Protein AF-A0ABD2VC85-F1 (afdb_monomer)

Foldseek 3Di:
DPPPPQWDWDAFFQKIWIARPVVRDTQAIDGHPFGFQDKDADVVQCKIWTWGFFWIFIFRRVQRSPVPDRDTPDIGGDGPTTFNDWDDDPPDIDTDDPRND

Solvent-accessible surface area (backbone atoms only — not comparable to full-atom values): 5858 Å² total; per-residue (Å²): 136,85,88,84,75,58,63,50,76,47,79,56,60,35,32,39,36,30,31,31,68,87,76,72,39,80,67,34,54,49,78,54,99,49,53,59,57,23,71,49,75,40,73,95,77,40,32,36,38,39,16,23,55,39,34,32,40,31,34,47,58,84,68,20,65,50,77,86,68,57,69,62,77,44,77,49,72,83,45,72,23,44,16,57,39,67,48,73,59,102,86,51,75,49,76,42,36,94,47,63,122

Sequence (101 aa):
MKCHESLIYIAAGSSVVAIDIRTMRQVFKVNHQEEVHSFQMLPEKSLICTGLAQRAMLWDVRRGCDIQKGEAIAELDGHRGNVNLLHMDPYKIVSGGLKDF

Nearest PDB structures (foldseek):
  8p5d-assembly1_SGG  TM=7.760E-01  e=9.541E-04  Spraguea lophii 42_110
  4aow-assembly1_A  TM=7.985E-01  e=1.007E-03  Homo sapiens
  9c3h-assembly1_Sg  TM=8.263E-01  e=2.386E-03  Homo sapiens
  6rm3-assembly1_SGG  TM=7.562E-01  e=1.923E-03  Vairimorpha necatrix
  8s8f-assembly1_g  TM=7.556E-01  e=5.074E-03  Kluyveromyces lactis NRRL Y-1140

pLDDT: mean 85.89, std 14.69, range [31.23, 96.75]

Radius of gyration: 13.63 Å; Cα contacts (8 Å, |Δi|>4): 228; chains: 1; bounding box: 39×20×40 Å

Organism: NCBI:txid62892

Structure (mmCIF, N/CA/C/O backbone):
data_AF-A0ABD2VC85-F1
#
_entry.id   AF-A0ABD2VC85-F1
#
loop_
_atom_site.group_PDB
_atom_site.id
_atom_site.type_symbol
_atom_site.label_atom_id
_atom_site.label_alt_id
_atom_site.label_comp_id
_atom_site.label_asym_id
_atom_site.label_entity_id
_atom_site.label_seq_id
_atom_site.pdbx_PDB_ins_code
_atom_site.Cartn_x
_atom_site.Cartn_y
_atom_site.Cartn_z
_atom_site.occupancy
_atom_site.B_iso_or_equiv
_atom_site.auth_seq_id
_atom_site.auth_comp_id
_atom_site.auth_asym_id
_atom_site.auth_atom_id
_atom_site.pdbx_PDB_model_num
ATOM 1 N N . MET A 1 1 ? -26.454 1.869 9.117 1.00 40.72 1 MET A N 1
ATOM 2 C CA . MET A 1 1 ? -25.081 2.264 8.738 1.00 40.72 1 MET A CA 1
ATOM 3 C C . MET A 1 1 ? -24.117 1.712 9.772 1.00 40.72 1 MET A C 1
ATOM 5 O O . MET A 1 1 ? -24.125 2.192 10.896 1.00 40.72 1 MET A O 1
ATOM 9 N N . LYS A 1 2 ? -23.358 0.660 9.452 1.00 31.23 2 LYS A N 1
ATOM 10 C CA . LYS A 1 2 ? -22.267 0.199 10.319 1.00 31.23 2 LYS A CA 1
ATOM 11 C C . LYS A 1 2 ? -20.993 0.906 9.855 1.00 31.23 2 LYS A C 1
ATOM 13 O O . LYS A 1 2 ? -20.420 0.512 8.848 1.00 31.23 2 LYS A O 1
ATOM 18 N N . CYS A 1 3 ? -20.604 1.978 10.540 1.00 42.47 3 CYS A N 1
ATOM 19 C CA . CYS A 1 3 ? -19.305 2.616 10.340 1.00 42.47 3 CYS A CA 1
ATOM 20 C C . CYS A 1 3 ? -18.224 1.653 10.849 1.00 42.47 3 CYS A C 1
ATOM 22 O O . CYS A 1 3 ? -17.992 1.573 12.052 1.00 42.47 3 CYS A O 1
ATOM 24 N N . HIS A 1 4 ? -17.617 0.879 9.951 1.00 47.41 4 HIS A N 1
ATOM 25 C CA . HIS A 1 4 ? -16.522 -0.043 10.276 1.00 47.41 4 HIS A CA 1
ATOM 26 C C . HIS A 1 4 ? -15.152 0.449 9.790 1.00 47.41 4 HIS A C 1
ATOM 28 O O . HIS A 1 4 ? -14.228 -0.345 9.685 1.00 47.41 4 HIS A O 1
ATOM 34 N N . GLU A 1 5 ? -14.981 1.747 9.541 1.00 65.00 5 GLU A N 1
ATOM 35 C CA . GLU A 1 5 ? -13.739 2.275 8.958 1.00 65.00 5 GLU A CA 1
ATOM 36 C C . GLU A 1 5 ? -13.167 3.434 9.777 1.00 65.00 5 GLU A C 1
ATOM 38 O O . GLU A 1 5 ? -12.891 4.519 9.284 1.00 65.00 5 GLU A O 1
ATOM 43 N N . SER A 1 6 ? -12.991 3.211 11.078 1.00 83.25 6 SER A N 1
ATOM 44 C CA . SER A 1 6 ? -12.259 4.130 11.960 1.00 83.25 6 SER A CA 1
ATOM 45 C C . SER A 1 6 ? -10.756 3.828 11.938 1.00 83.25 6 SER A C 1
ATOM 47 O O . SER A 1 6 ? -10.138 3.733 12.993 1.00 83.25 6 SER A O 1
ATOM 49 N N . LEU A 1 7 ? -10.167 3.622 10.757 1.00 87.62 7 LEU A N 1
ATOM 50 C CA . LEU A 1 7 ? -8.741 3.326 10.607 1.00 87.62 7 LEU A CA 1
ATOM 51 C C . LEU A 1 7 ? -8.031 4.474 9.895 1.00 87.62 7 LEU A C 1
ATOM 53 O O . LEU A 1 7 ? -8.446 4.896 8.819 1.00 87.62 7 LEU A O 1
ATOM 57 N N . ILE A 1 8 ? -6.931 4.944 10.479 1.00 90.62 8 ILE A N 1
ATOM 58 C CA . ILE A 1 8 ? -5.964 5.802 9.793 1.00 90.62 8 ILE A CA 1
ATOM 59 C C . ILE A 1 8 ? -4.770 4.942 9.406 1.00 90.62 8 ILE A C 1
ATOM 61 O O . ILE A 1 8 ? -4.210 4.245 10.251 1.00 90.62 8 ILE A O 1
ATOM 65 N N . TYR A 1 9 ? -4.371 5.031 8.140 1.00 90.94 9 TYR A N 1
ATOM 66 C CA . TYR A 1 9 ? -3.162 4.405 7.622 1.00 90.94 9 TYR A CA 1
ATOM 67 C C . TYR A 1 9 ? -2.064 5.447 7.487 1.00 90.94 9 TYR A C 1
ATOM 69 O O . TYR A 1 9 ? -2.291 6.534 6.959 1.00 90.94 9 TYR A O 1
ATOM 77 N N . ILE A 1 10 ? -0.875 5.106 7.963 1.00 93.50 10 ILE A N 1
ATOM 78 C CA . ILE A 1 10 ? 0.296 5.973 7.923 1.00 93.50 10 ILE A CA 1
ATOM 79 C C . ILE A 1 10 ? 1.405 5.180 7.251 1.00 93.50 10 ILE A C 1
ATOM 81 O O . ILE A 1 10 ? 1.839 4.160 7.783 1.00 93.50 10 ILE A O 1
ATOM 85 N N . ALA A 1 11 ? 1.847 5.653 6.091 1.00 93.88 11 ALA A N 1
ATOM 86 C CA . ALA A 1 11 ? 3.037 5.165 5.413 1.00 93.88 11 ALA A CA 1
ATOM 87 C C . ALA A 1 11 ? 4.170 6.165 5.660 1.00 93.88 11 ALA A C 1
ATOM 89 O O . ALA A 1 11 ? 4.083 7.316 5.236 1.00 93.88 11 ALA A O 1
ATOM 90 N N . ALA A 1 12 ? 5.194 5.746 6.399 1.00 91.56 12 ALA A N 1
ATOM 91 C CA . ALA A 1 12 ? 6.320 6.596 6.762 1.00 91.56 12 ALA A CA 1
ATOM 92 C C . ALA A 1 12 ? 7.614 5.779 6.839 1.00 91.56 12 ALA A C 1
ATOM 94 O O . ALA A 1 12 ? 7.664 4.719 7.476 1.00 91.56 12 ALA A O 1
ATOM 95 N N . GLY A 1 13 ? 8.669 6.296 6.203 1.00 94.12 13 GLY A N 1
ATOM 96 C CA . GLY A 1 13 ? 9.945 5.597 6.076 1.00 94.12 13 GLY A CA 1
ATOM 97 C C . GLY A 1 13 ? 9.748 4.237 5.413 1.00 94.12 13 GLY A C 1
ATOM 98 O O . GLY A 1 13 ? 9.146 4.145 4.348 1.00 94.12 13 GLY A O 1
ATOM 99 N N . SER A 1 14 ? 10.204 3.175 6.069 1.00 93.25 14 SER A N 1
ATOM 100 C CA . SER A 1 14 ? 10.061 1.793 5.602 1.00 93.25 14 SER A CA 1
ATOM 101 C C . SER A 1 14 ? 8.865 1.052 6.208 1.00 93.25 14 SER A C 1
ATOM 103 O O . SER A 1 14 ? 8.826 -0.175 6.191 1.00 93.25 14 SER A O 1
ATOM 105 N N . SER A 1 15 ? 7.884 1.748 6.789 1.00 91.75 15 SER A N 1
ATOM 106 C CA . SER A 1 15 ? 6.767 1.087 7.473 1.00 91.75 15 SER A CA 1
ATOM 107 C C . SER A 1 15 ? 5.406 1.650 7.099 1.00 91.75 15 SER A C 1
ATOM 109 O O . SER A 1 15 ? 5.252 2.844 6.834 1.00 91.75 15 SER A O 1
ATOM 111 N N . VAL A 1 16 ? 4.407 0.772 7.138 1.00 92.19 16 VAL A N 1
ATOM 112 C CA . VAL A 1 16 ? 2.996 1.141 7.079 1.00 92.19 16 VAL A CA 1
ATOM 113 C C . VAL A 1 16 ? 2.308 0.649 8.337 1.00 92.19 16 VAL A C 1
ATOM 115 O O . VAL A 1 16 ? 2.383 -0.531 8.677 1.00 92.19 16 VAL A O 1
ATOM 118 N N . VAL A 1 17 ? 1.612 1.547 9.024 1.00 91.75 17 VAL A N 1
ATOM 119 C CA . VAL A 1 17 ? 0.826 1.230 10.220 1.00 91.75 17 VAL A CA 1
ATOM 120 C C . VAL A 1 17 ? -0.630 1.614 10.018 1.00 91.75 17 VAL A C 1
ATOM 122 O O . VAL A 1 17 ? -0.924 2.602 9.348 1.00 91.75 17 VAL A O 1
ATOM 125 N N . ALA A 1 18 ? -1.539 0.851 10.624 1.00 90.19 18 ALA A N 1
ATOM 126 C CA . ALA A 1 18 ? -2.935 1.248 10.763 1.00 90.19 18 ALA A CA 1
ATOM 127 C C . ALA A 1 18 ? -3.292 1.426 12.238 1.00 90.19 18 ALA A C 1
ATOM 129 O O . ALA A 1 18 ? -2.982 0.566 13.072 1.00 90.19 18 ALA A O 1
ATOM 130 N N . ILE A 1 19 ? -3.963 2.531 12.545 1.00 90.00 19 ILE A N 1
ATOM 131 C CA . ILE A 1 19 ? -4.403 2.894 13.890 1.00 90.00 19 ILE A CA 1
ATOM 132 C C . ILE A 1 19 ? -5.927 2.956 13.900 1.00 90.00 19 ILE A C 1
ATOM 134 O O . ILE A 1 19 ? -6.520 3.692 13.112 1.00 90.00 19 ILE A O 1
ATOM 138 N N . ASP A 1 20 ? -6.552 2.210 14.812 1.00 89.44 20 ASP A N 1
ATOM 139 C CA . ASP A 1 20 ? -7.969 2.376 15.133 1.00 89.44 20 ASP A CA 1
ATOM 140 C C . ASP A 1 20 ? -8.145 3.637 15.972 1.00 89.44 20 ASP A C 1
ATOM 142 O O . ASP A 1 20 ? -7.728 3.680 17.126 1.00 89.44 20 ASP A O 1
ATOM 146 N N . ILE A 1 21 ? -8.768 4.667 15.396 1.00 90.44 21 ILE A N 1
ATOM 147 C CA . ILE A 1 21 ? -8.947 5.973 16.048 1.00 90.44 21 ILE A CA 1
ATOM 148 C C . ILE A 1 21 ? -9.981 5.948 17.172 1.00 90.44 21 ILE A C 1
ATOM 150 O O . ILE A 1 21 ? -9.979 6.828 18.027 1.00 90.44 21 ILE A O 1
ATOM 154 N N . ARG A 1 22 ? -10.864 4.944 17.213 1.00 89.94 22 ARG A N 1
ATOM 155 C CA . ARG A 1 22 ? -11.842 4.803 18.299 1.00 89.94 22 ARG A CA 1
ATOM 156 C C . ARG A 1 22 ? -11.177 4.279 19.567 1.00 89.94 22 ARG A C 1
ATOM 158 O O . ARG A 1 22 ? -11.599 4.620 20.667 1.00 89.94 22 ARG A O 1
ATOM 165 N N . THR A 1 23 ? -10.162 3.430 19.412 1.00 89.94 23 THR A N 1
ATOM 166 C CA . THR A 1 23 ? -9.413 2.839 20.533 1.00 89.94 23 THR A CA 1
ATOM 167 C C . THR A 1 23 ? -8.029 3.458 20.730 1.00 89.94 23 THR A C 1
ATOM 169 O O . THR A 1 23 ? -7.400 3.211 21.757 1.00 89.94 23 THR A O 1
ATOM 172 N N . MET A 1 24 ? -7.566 4.262 19.768 1.00 90.38 24 MET A N 1
ATOM 173 C CA . MET A 1 24 ? -6.207 4.800 19.654 1.00 90.38 24 MET A CA 1
ATOM 174 C C . MET A 1 24 ? -5.122 3.715 19.724 1.00 90.38 24 MET A C 1
ATOM 176 O O . MET A 1 24 ? -4.043 3.929 20.275 1.00 90.38 24 MET A O 1
ATOM 180 N N . ARG A 1 25 ? -5.404 2.525 19.177 1.00 88.75 25 ARG A N 1
ATOM 181 C CA . ARG A 1 25 ? -4.473 1.386 19.168 1.00 88.75 25 ARG A CA 1
ATOM 182 C C . ARG A 1 25 ? -3.998 1.073 17.759 1.00 88.75 25 ARG A C 1
ATOM 184 O O . ARG A 1 25 ? -4.773 1.119 16.807 1.00 88.75 25 ARG A O 1
ATOM 191 N N . GLN A 1 26 ? -2.727 0.699 17.638 1.00 88.38 26 GLN A N 1
ATOM 192 C CA . GLN A 1 26 ? -2.199 0.120 16.406 1.00 88.38 26 GLN A CA 1
ATOM 193 C C . GLN A 1 26 ? -2.805 -1.274 16.210 1.00 88.38 26 GLN A C 1
ATOM 195 O O . GLN A 1 26 ? -2.713 -2.116 17.103 1.00 88.38 26 GLN A O 1
ATOM 200 N N . VAL A 1 27 ? -3.406 -1.514 15.046 1.00 86.56 27 VAL A N 1
ATOM 201 C CA . VAL A 1 27 ? -4.086 -2.781 14.711 1.00 86.56 27 VAL A CA 1
ATOM 202 C C . VAL A 1 27 ? -3.438 -3.523 13.543 1.00 86.56 27 VAL A C 1
ATOM 204 O O . VAL A 1 27 ? -3.731 -4.691 13.315 1.00 86.56 27 VAL A O 1
ATOM 207 N N . PHE A 1 28 ? -2.541 -2.855 12.818 1.00 86.38 28 PHE A N 1
ATOM 208 C CA . PHE A 1 28 ? -1.799 -3.420 11.698 1.00 86.38 28 PHE A CA 1
ATOM 209 C C . PHE A 1 28 ? -0.439 -2.737 11.588 1.00 86.38 28 PHE A C 1
ATOM 211 O O . PHE A 1 28 ? -0.326 -1.528 11.819 1.00 86.38 28 PHE A O 1
ATOM 218 N N . LYS A 1 29 ? 0.587 -3.507 11.222 1.00 88.88 29 LYS A N 1
ATOM 219 C CA . LYS A 1 29 ? 1.914 -2.986 10.907 1.00 88.88 29 LYS A CA 1
ATOM 220 C C . LYS A 1 29 ? 2.610 -3.887 9.899 1.00 88.88 29 LYS A C 1
ATOM 222 O O . LYS A 1 29 ? 2.721 -5.087 10.121 1.00 88.88 29 LYS A O 1
ATOM 227 N N . VAL A 1 30 ? 3.151 -3.276 8.855 1.00 88.44 30 VAL A N 1
ATOM 228 C CA . VAL A 1 30 ? 4.085 -3.899 7.920 1.00 88.44 30 VAL A CA 1
ATOM 229 C C . VAL A 1 30 ? 5.383 -3.109 7.953 1.00 88.44 30 VAL A C 1
ATOM 231 O O . VAL A 1 30 ? 5.372 -1.878 7.939 1.00 88.44 30 VAL A O 1
ATOM 234 N N . ASN A 1 31 ? 6.501 -3.830 8.029 1.00 89.75 31 ASN A N 1
ATOM 235 C CA . ASN A 1 31 ? 7.832 -3.266 7.857 1.00 89.75 31 ASN A CA 1
ATOM 236 C C . ASN A 1 31 ? 8.413 -3.801 6.553 1.00 89.75 31 ASN A C 1
ATOM 238 O O . ASN A 1 31 ? 8.459 -5.011 6.338 1.00 89.75 31 ASN A O 1
ATOM 242 N N . HIS A 1 32 ? 8.882 -2.891 5.720 1.00 88.38 32 HIS A N 1
ATOM 243 C CA . HIS A 1 32 ? 9.622 -3.176 4.509 1.00 88.38 32 HIS A CA 1
ATOM 244 C C . HIS A 1 32 ? 11.122 -3.065 4.789 1.00 88.38 32 HIS A C 1
ATOM 246 O O . HIS A 1 32 ? 11.559 -2.415 5.741 1.00 88.38 32 HIS A O 1
ATOM 252 N N . GLN A 1 33 ? 11.923 -3.704 3.941 1.00 90.00 33 GLN A N 1
ATOM 253 C CA . GLN A 1 33 ? 13.379 -3.525 3.946 1.00 90.00 33 GLN A CA 1
ATOM 254 C C . GLN A 1 33 ? 13.807 -2.230 3.233 1.00 90.00 33 GLN A C 1
ATOM 256 O O . GLN A 1 33 ? 14.946 -1.798 3.372 1.00 90.00 33 GLN A O 1
ATOM 261 N N . GLU A 1 34 ? 12.891 -1.618 2.485 1.00 91.56 34 GLU A N 1
ATOM 262 C CA . GLU A 1 34 ? 13.102 -0.447 1.634 1.00 91.56 34 GLU A CA 1
ATOM 263 C C . GLU A 1 34 ? 12.162 0.691 2.061 1.00 91.56 34 GLU A C 1
ATOM 265 O O . GLU A 1 34 ? 11.168 0.458 2.755 1.00 91.56 34 GLU A O 1
ATOM 270 N N . GLU A 1 35 ? 12.458 1.922 1.644 1.00 94.81 35 GLU A N 1
ATOM 271 C CA . GLU A 1 35 ? 11.562 3.060 1.862 1.00 94.81 35 GLU A CA 1
ATOM 272 C C . GLU A 1 35 ? 10.277 2.938 1.032 1.00 94.81 35 GLU A C 1
ATOM 274 O O . GLU A 1 35 ? 10.279 2.484 -0.114 1.00 94.81 35 GLU A O 1
ATOM 279 N N . VAL A 1 36 ? 9.167 3.378 1.620 1.00 95.75 36 VAL A N 1
ATOM 280 C CA . VAL A 1 36 ? 7.883 3.496 0.936 1.00 95.75 36 VAL A CA 1
ATOM 281 C C . VAL A 1 36 ? 7.857 4.819 0.178 1.00 95.75 36 VAL A C 1
ATOM 283 O O . VAL A 1 36 ? 7.954 5.891 0.773 1.00 95.75 36 VAL A O 1
ATOM 286 N N . HIS A 1 37 ? 7.695 4.745 -1.140 1.00 96.12 37 HIS A N 1
ATOM 287 C CA . HIS A 1 37 ? 7.657 5.909 -2.030 1.00 96.12 37 HIS A CA 1
ATOM 288 C C . HIS A 1 37 ? 6.241 6.298 -2.450 1.00 96.12 37 HIS A C 1
ATOM 290 O O . HIS A 1 37 ? 5.980 7.458 -2.761 1.00 96.12 37 HIS A O 1
ATOM 296 N N . SER A 1 38 ? 5.310 5.348 -2.432 1.00 96.12 38 SER A N 1
ATOM 297 C CA . SER A 1 38 ? 3.895 5.604 -2.681 1.00 96.12 38 SER A CA 1
ATOM 298 C C . SER A 1 38 ? 3.022 4.633 -1.895 1.00 96.12 38 SER A C 1
ATOM 300 O O . SER A 1 38 ? 3.437 3.525 -1.549 1.00 96.12 38 SER A O 1
ATOM 302 N N . PHE A 1 39 ? 1.803 5.057 -1.578 1.00 95.94 39 PHE A N 1
ATOM 303 C CA . PHE A 1 39 ? 0.874 4.281 -0.769 1.00 95.94 39 PHE A CA 1
ATOM 304 C C . PHE A 1 39 ? -0.561 4.549 -1.202 1.00 95.94 39 PHE A C 1
ATOM 306 O O . PHE A 1 39 ? -0.944 5.700 -1.409 1.00 95.94 39 PHE A O 1
ATOM 313 N N . GLN A 1 40 ? -1.371 3.494 -1.270 1.00 95.38 40 GLN A N 1
ATOM 314 C CA . GLN A 1 40 ? -2.813 3.629 -1.409 1.00 95.38 40 GLN A CA 1
ATOM 315 C C . GLN A 1 40 ? -3.562 2.498 -0.705 1.00 95.38 40 GLN A C 1
ATOM 317 O O . GLN A 1 40 ? -3.130 1.346 -0.704 1.00 95.38 40 GLN A O 1
ATOM 322 N N . MET A 1 41 ? -4.719 2.844 -0.144 1.00 91.19 41 MET A N 1
ATOM 323 C CA . MET A 1 41 ? -5.668 1.927 0.478 1.00 91.19 41 MET A CA 1
ATOM 324 C C . MET A 1 41 ? -6.941 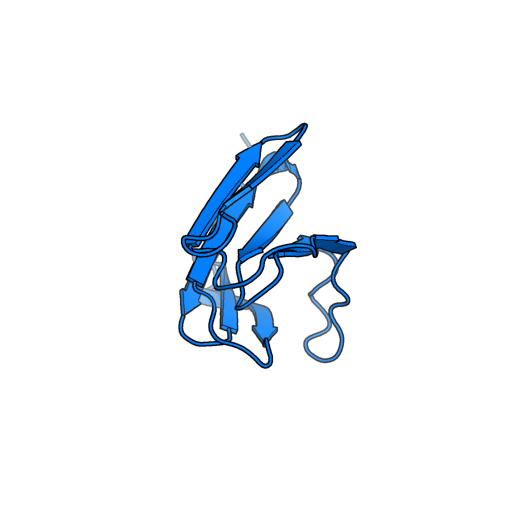1.812 -0.371 1.00 91.19 41 MET A C 1
ATOM 326 O O . MET A 1 41 ? -7.462 2.818 -0.852 1.00 91.19 41 MET A O 1
ATOM 330 N N . LEU A 1 42 ? -7.459 0.591 -0.492 1.00 91.38 42 LEU A N 1
ATOM 331 C CA . LEU A 1 42 ? -8.795 0.266 -0.974 1.00 91.38 42 LEU A CA 1
ATOM 332 C C . LEU A 1 42 ? -9.655 -0.286 0.188 1.00 91.38 42 LEU A C 1
ATOM 334 O O . LEU A 1 42 ? -9.584 -1.488 0.485 1.00 91.38 42 LEU A O 1
ATOM 338 N N . PRO A 1 43 ? -10.487 0.560 0.831 1.00 82.94 43 PRO A N 1
ATOM 339 C CA . PRO A 1 43 ? -11.218 0.199 2.052 1.00 82.94 43 PRO A CA 1
ATOM 340 C C . PRO A 1 43 ? -12.167 -0.996 1.877 1.00 82.94 43 PRO A C 1
ATOM 342 O O . PRO A 1 43 ? -12.107 -1.953 2.651 1.00 82.94 43 PRO A O 1
ATOM 345 N N . GLU A 1 44 ? -12.921 -1.016 0.771 1.00 83.81 44 GLU A N 1
ATOM 346 C CA . GLU A 1 44 ? -13.928 -2.044 0.444 1.00 83.81 44 GLU A CA 1
ATOM 347 C C . GLU A 1 44 ? -13.373 -3.477 0.458 1.00 83.81 44 GLU A C 1
ATOM 349 O O . GLU A 1 44 ? -14.057 -4.435 0.830 1.00 83.81 44 GLU A O 1
ATOM 354 N N . LYS A 1 45 ? -12.103 -3.640 0.065 1.00 83.81 45 LYS A N 1
ATOM 355 C CA 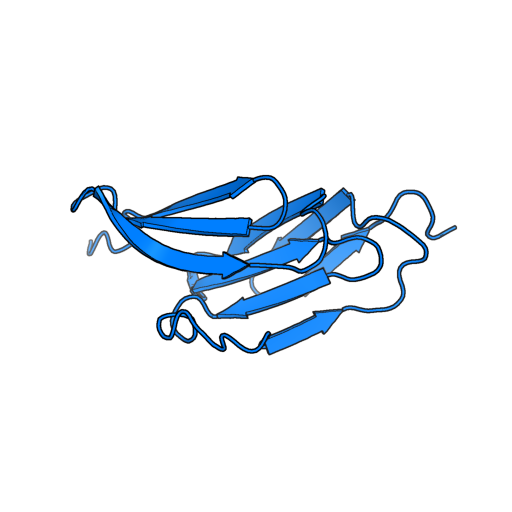. LYS A 1 45 ? -11.413 -4.938 0.059 1.00 83.81 45 LYS A CA 1
ATOM 356 C C . LYS A 1 45 ? -10.439 -5.106 1.225 1.00 83.81 45 LYS A C 1
ATOM 358 O O . LYS A 1 45 ? -9.863 -6.178 1.366 1.00 83.81 45 LYS A O 1
ATOM 363 N N . SER A 1 46 ? -10.276 -4.082 2.064 1.00 87.12 46 SER A N 1
ATOM 364 C CA . SER A 1 46 ? -9.255 -4.012 3.117 1.00 87.12 46 SER A CA 1
ATOM 365 C C . SER A 1 46 ? -7.841 -4.282 2.583 1.00 87.12 46 SER A C 1
ATOM 367 O O . SER A 1 46 ? -7.039 -4.949 3.236 1.00 87.12 46 SER A O 1
ATOM 369 N N . LEU A 1 47 ? -7.552 -3.768 1.383 1.00 90.75 47 LEU A N 1
ATOM 370 C CA . LEU A 1 47 ? -6.284 -3.965 0.685 1.00 90.75 47 LEU A CA 1
ATOM 371 C C . LEU A 1 47 ? -5.454 -2.693 0.703 1.00 90.75 47 LEU A C 1
ATOM 373 O O . LEU A 1 47 ? -5.949 -1.632 0.341 1.00 90.75 47 LEU A O 1
ATOM 377 N N . ILE A 1 48 ? -4.172 -2.813 1.019 1.00 93.25 48 ILE A N 1
ATOM 378 C CA . ILE A 1 48 ? -3.219 -1.717 0.834 1.00 93.25 48 ILE A CA 1
ATOM 379 C C . ILE A 1 48 ? -2.185 -2.094 -0.213 1.00 93.25 48 ILE A C 1
ATOM 381 O O . ILE A 1 48 ? -1.791 -3.253 -0.307 1.00 93.25 48 ILE A O 1
ATOM 385 N N . CYS A 1 49 ? -1.705 -1.113 -0.967 1.00 95.06 49 CYS A N 1
ATOM 386 C CA . CYS A 1 49 ? -0.541 -1.281 -1.820 1.00 95.06 49 CYS A CA 1
ATOM 387 C C . CYS A 1 49 ? 0.511 -0.231 -1.496 1.00 95.06 49 CYS A C 1
ATOM 389 O O . CYS A 1 49 ? 0.204 0.930 -1.214 1.00 95.06 49 CYS A O 1
ATOM 391 N N . THR A 1 50 ? 1.756 -0.681 -1.530 1.00 95.75 50 THR A N 1
ATOM 392 C CA . THR A 1 50 ? 2.950 0.085 -1.187 1.00 95.75 50 THR A CA 1
ATOM 393 C C . THR A 1 50 ? 3.908 0.040 -2.363 1.00 95.75 50 THR A C 1
ATOM 395 O O . THR A 1 50 ? 4.330 -1.049 -2.750 1.00 95.75 50 THR A O 1
ATOM 398 N N . GLY A 1 51 ? 4.256 1.192 -2.927 1.00 96.25 51 GLY A N 1
ATOM 399 C CA . GLY A 1 51 ? 5.333 1.305 -3.904 1.00 96.25 51 GLY A CA 1
ATOM 400 C C . GLY A 1 51 ? 6.684 1.451 -3.207 1.00 96.25 51 GLY A C 1
ATOM 401 O O . GLY A 1 51 ? 6.839 2.311 -2.339 1.00 96.25 51 GLY A O 1
ATOM 402 N N . LEU A 1 52 ? 7.637 0.601 -3.585 1.00 95.19 52 LEU A N 1
ATOM 403 C CA . LEU A 1 52 ? 9.003 0.522 -3.056 1.00 95.19 52 LEU A CA 1
ATOM 404 C C . LEU A 1 52 ? 10.023 0.868 -4.158 1.00 95.19 52 LEU A C 1
ATOM 406 O O . LEU A 1 52 ? 9.679 1.546 -5.132 1.00 95.19 52 LEU A O 1
ATOM 410 N N . ALA A 1 53 ? 11.287 0.448 -4.021 1.00 94.00 53 ALA A N 1
ATOM 411 C CA . ALA A 1 53 ? 12.357 0.907 -4.901 1.00 94.00 53 ALA A CA 1
ATOM 412 C C . ALA A 1 53 ? 12.303 0.319 -6.317 1.00 94.00 53 ALA A C 1
ATOM 414 O O . ALA A 1 53 ? 12.757 0.985 -7.232 1.00 94.00 53 ALA A O 1
ATOM 415 N N . GLN A 1 54 ? 11.804 -0.901 -6.527 1.00 94.06 54 GLN A N 1
ATOM 416 C CA . GLN A 1 54 ? 11.713 -1.533 -7.866 1.00 94.06 54 GLN A CA 1
ATOM 417 C C . GLN A 1 54 ? 10.447 -2.383 -8.042 1.00 94.06 54 GLN A C 1
ATOM 419 O O . GLN A 1 54 ? 10.281 -3.108 -9.023 1.00 94.06 54 GLN A O 1
ATOM 424 N N . ARG A 1 55 ? 9.542 -2.291 -7.071 1.00 94.75 55 ARG A N 1
ATOM 425 C CA . ARG A 1 55 ? 8.370 -3.148 -6.965 1.00 94.75 55 ARG A CA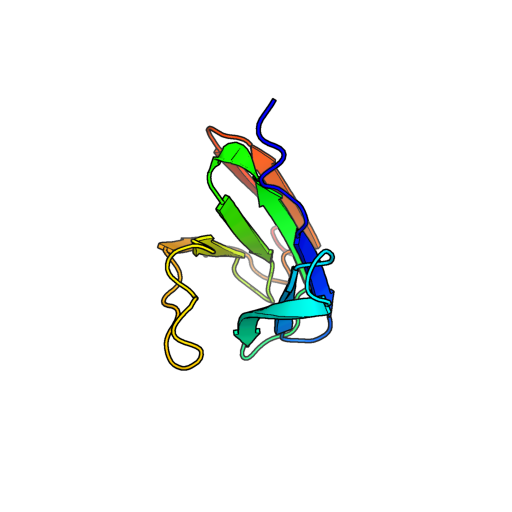 1
ATOM 426 C C . ARG A 1 55 ? 7.258 -2.443 -6.224 1.00 94.75 55 ARG A C 1
ATOM 428 O O . ARG A 1 55 ? 7.512 -1.542 -5.421 1.00 94.75 55 ARG A O 1
ATOM 435 N N . ALA A 1 56 ? 6.033 -2.885 -6.450 1.00 95.38 56 ALA A N 1
ATOM 436 C CA . ALA A 1 56 ? 4.916 -2.578 -5.574 1.00 95.38 56 ALA A CA 1
ATOM 437 C C . ALA A 1 56 ? 4.427 -3.854 -4.886 1.00 95.38 56 ALA A C 1
ATOM 439 O O . ALA A 1 56 ? 4.449 -4.934 -5.466 1.00 95.38 56 ALA A O 1
ATOM 440 N N . MET A 1 57 ? 4.001 -3.744 -3.633 1.00 94.56 57 MET A N 1
ATOM 441 C CA . MET A 1 57 ? 3.540 -4.884 -2.842 1.00 94.56 57 MET A CA 1
ATOM 442 C C . MET A 1 57 ? 2.099 -4.664 -2.403 1.00 94.56 57 MET A C 1
ATOM 444 O O . MET A 1 57 ? 1.761 -3.589 -1.903 1.00 94.56 57 MET A O 1
ATOM 448 N N . LEU A 1 58 ? 1.264 -5.687 -2.573 1.00 93.75 58 LEU A N 1
ATOM 449 C CA . LEU A 1 58 ? -0.145 -5.688 -2.190 1.00 93.75 58 LEU A CA 1
ATOM 450 C C . LEU A 1 58 ? -0.340 -6.495 -0.904 1.00 93.75 58 LEU A C 1
ATOM 452 O O . LEU A 1 58 ? 0.146 -7.618 -0.793 1.00 93.75 58 LEU A O 1
ATOM 456 N N . TRP A 1 59 ? -1.110 -5.965 0.040 1.00 91.31 59 TRP A N 1
ATOM 457 C CA . TRP A 1 59 ? -1.315 -6.570 1.354 1.00 91.31 59 TRP A CA 1
ATOM 458 C C . TRP A 1 59 ? -2.793 -6.634 1.718 1.00 91.31 59 TRP A C 1
ATOM 460 O O . TRP A 1 59 ? -3.544 -5.697 1.449 1.00 91.31 59 TRP A O 1
ATOM 470 N N . ASP A 1 60 ? -3.187 -7.715 2.392 1.00 87.94 60 ASP A N 1
ATOM 471 C CA . ASP A 1 60 ? -4.495 -7.822 3.041 1.00 87.94 60 ASP A CA 1
ATOM 472 C C . ASP A 1 60 ? -4.351 -7.371 4.495 1.00 87.94 60 ASP A C 1
ATOM 474 O O . ASP A 1 60 ? -3.667 -8.022 5.293 1.00 87.94 60 ASP A O 1
ATOM 478 N N . VAL A 1 61 ? -5.024 -6.284 4.869 1.00 83.94 61 VAL A N 1
ATOM 479 C CA . VAL A 1 61 ? -4.990 -5.786 6.249 1.00 83.94 61 VAL A CA 1
ATOM 480 C C . VAL A 1 61 ? -5.586 -6.801 7.224 1.00 83.94 61 VAL A C 1
ATOM 482 O O . VAL A 1 61 ? -5.149 -6.876 8.370 1.00 83.94 61 VAL A O 1
ATOM 485 N N . ARG A 1 62 ? -6.532 -7.635 6.774 1.00 80.44 62 ARG A N 1
ATOM 486 C CA . ARG A 1 62 ? -7.166 -8.671 7.603 1.00 80.44 62 ARG A CA 1
ATOM 487 C C . ARG A 1 62 ? -6.234 -9.853 7.860 1.00 80.44 62 ARG A C 1
ATOM 489 O O . ARG A 1 62 ? -6.410 -10.549 8.854 1.00 80.44 62 ARG A O 1
ATOM 496 N N . ARG A 1 63 ? -5.255 -10.089 6.976 1.00 74.19 63 ARG A N 1
ATOM 497 C CA . ARG A 1 63 ? -4.248 -11.153 7.140 1.00 74.19 63 ARG A CA 1
ATOM 498 C C . ARG A 1 63 ? -3.045 -10.700 7.966 1.00 74.19 63 ARG A C 1
ATOM 500 O O . ARG A 1 63 ? -2.397 -11.528 8.591 1.00 74.19 63 ARG A O 1
ATOM 507 N N . GLY A 1 64 ? -2.753 -9.400 7.996 1.00 56.88 64 GLY A N 1
ATOM 508 C CA . GLY A 1 64 ? -1.561 -8.841 8.644 1.00 56.88 64 GLY A CA 1
ATOM 509 C C . GLY A 1 64 ? -1.640 -8.626 10.159 1.00 56.88 64 GLY A C 1
ATOM 510 O O . GLY A 1 64 ? -0.845 -7.851 10.688 1.00 56.88 64 GLY A O 1
ATOM 511 N N . CYS A 1 65 ? -2.573 -9.266 10.872 1.00 48.69 65 CYS A N 1
ATOM 512 C CA . CYS A 1 65 ? -2.628 -9.182 12.338 1.00 48.69 65 CYS A CA 1
ATOM 513 C C . CYS A 1 65 ? -1.488 -9.951 13.038 1.00 48.69 65 CYS A C 1
ATOM 515 O O . CYS A 1 65 ? -1.201 -9.657 14.198 1.00 48.69 65 CYS A O 1
ATOM 517 N N . ASP A 1 66 ? -0.788 -10.854 12.341 1.00 49.47 66 ASP A N 1
ATOM 518 C CA . ASP A 1 66 ? 0.443 -11.472 12.840 1.00 49.47 66 ASP A CA 1
ATOM 519 C C . ASP A 1 66 ? 1.667 -10.644 12.430 1.00 49.47 66 ASP A C 1
ATOM 521 O O . ASP A 1 66 ? 2.260 -10.795 11.361 1.00 49.47 66 ASP A O 1
ATOM 525 N N . ILE A 1 67 ? 2.052 -9.763 13.355 1.00 47.84 67 ILE A N 1
ATOM 526 C CA . ILE A 1 67 ? 3.098 -8.723 13.301 1.00 47.84 67 ILE A CA 1
ATOM 527 C C . ILE A 1 67 ? 4.499 -9.247 12.891 1.00 47.84 67 ILE A C 1
ATOM 529 O O . ILE A 1 67 ? 5.424 -8.457 12.708 1.00 47.84 67 ILE A O 1
ATOM 533 N N . GLN A 1 68 ? 4.686 -10.559 12.716 1.00 45.53 68 GLN A N 1
ATOM 534 C CA . GLN A 1 68 ? 5.982 -11.160 12.383 1.00 45.53 68 GLN A CA 1
ATOM 535 C C . GLN A 1 68 ? 6.119 -11.683 10.946 1.00 45.53 68 GLN A C 1
ATOM 537 O O . GLN A 1 68 ? 7.250 -11.802 10.482 1.00 45.53 68 GLN A O 1
ATOM 542 N N . LYS A 1 69 ? 5.023 -11.973 10.230 1.00 50.78 69 LYS A N 1
ATOM 543 C CA . LYS A 1 69 ? 5.059 -12.547 8.868 1.00 50.78 69 LYS A CA 1
ATOM 544 C C . LYS A 1 69 ? 3.768 -12.269 8.092 1.00 50.78 69 LYS A C 1
ATOM 546 O O . LYS A 1 69 ? 3.137 -13.185 7.575 1.00 50.78 69 LYS A O 1
ATOM 551 N N . GLY A 1 70 ? 3.344 -11.012 7.999 1.00 58.19 70 GLY A N 1
ATOM 552 C CA . GLY A 1 70 ? 2.434 -10.671 6.907 1.00 58.19 70 GLY A CA 1
ATOM 553 C C . GLY A 1 70 ? 3.160 -10.993 5.601 1.00 58.19 70 GLY A C 1
ATOM 554 O O . GLY A 1 70 ? 4.185 -10.379 5.328 1.00 58.19 70 GLY A O 1
ATOM 555 N N . GLU A 1 71 ? 2.709 -11.992 4.847 1.00 71.44 71 GLU A N 1
ATOM 556 C CA . GLU A 1 71 ? 3.172 -12.215 3.477 1.00 71.44 71 GLU A CA 1
ATOM 557 C C . GLU A 1 71 ? 2.350 -11.317 2.553 1.00 71.44 71 GLU A C 1
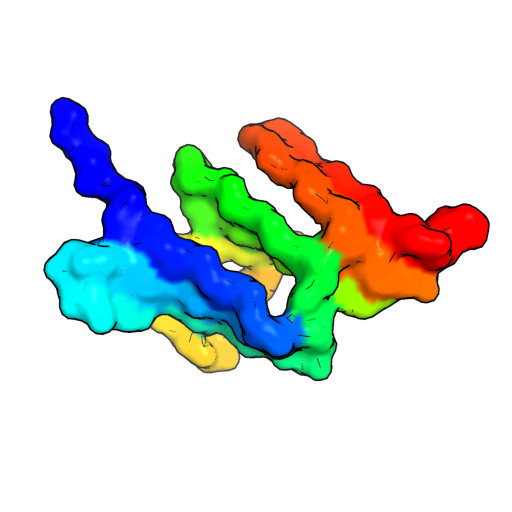ATOM 559 O O . GLU A 1 71 ? 1.125 -11.209 2.695 1.00 71.44 71 GLU A O 1
ATOM 564 N N . ALA A 1 72 ? 3.022 -10.635 1.626 1.00 85.38 72 ALA A N 1
ATOM 565 C CA . ALA A 1 72 ? 2.325 -9.867 0.608 1.00 85.38 72 ALA A CA 1
ATOM 566 C C . ALA A 1 72 ? 1.457 -10.813 -0.233 1.00 85.38 72 ALA A C 1
ATOM 568 O O . ALA A 1 72 ? 1.869 -11.919 -0.573 1.00 85.38 72 ALA A O 1
ATOM 569 N N . ILE A 1 73 ? 0.245 -10.374 -0.572 1.00 90.12 73 ILE A N 1
ATOM 570 C CA . ILE A 1 73 ? -0.651 -11.125 -1.460 1.00 90.12 73 ILE A CA 1
ATOM 571 C C . ILE A 1 73 ? -0.017 -11.253 -2.844 1.00 90.12 73 ILE A C 1
ATOM 573 O O . ILE A 1 73 ? -0.157 -12.279 -3.505 1.00 90.12 73 ILE A O 1
ATOM 577 N N . ALA A 1 74 ? 0.612 -10.172 -3.297 1.00 91.25 74 ALA A N 1
ATOM 578 C CA . ALA A 1 74 ? 1.226 -10.086 -4.603 1.00 91.25 74 ALA A CA 1
ATOM 579 C C . ALA A 1 74 ? 2.388 -9.096 -4.578 1.00 91.25 74 ALA A C 1
ATOM 581 O O . ALA A 1 74 ? 2.352 -8.081 -3.873 1.00 91.25 74 ALA A O 1
ATOM 582 N N . GLU A 1 75 ? 3.377 -9.398 -5.406 1.00 93.38 75 GLU A N 1
ATOM 583 C CA . GLU A 1 75 ? 4.501 -8.537 -5.735 1.00 93.38 75 GLU A CA 1
ATOM 584 C C . GLU A 1 75 ? 4.377 -8.150 -7.213 1.00 93.38 75 GLU A C 1
ATOM 586 O O . GLU A 1 75 ? 4.162 -8.997 -8.082 1.00 93.38 75 GLU A O 1
ATOM 591 N N . LEU A 1 76 ? 4.401 -6.848 -7.474 1.00 92.81 76 LEU A N 1
ATOM 592 C CA . LEU A 1 76 ? 4.299 -6.239 -8.792 1.00 92.81 76 LEU A CA 1
ATOM 593 C C . LEU A 1 76 ? 5.695 -5.744 -9.176 1.00 92.81 76 LEU A C 1
ATOM 595 O O . LEU A 1 76 ? 6.063 -4.603 -8.880 1.00 92.81 76 LEU A O 1
ATOM 599 N N . ASP A 1 77 ? 6.467 -6.637 -9.786 1.00 90.94 77 ASP A N 1
ATOM 600 C CA . ASP A 1 77 ? 7.827 -6.376 -10.256 1.00 90.94 77 ASP A CA 1
ATOM 601 C C . ASP A 1 77 ? 7.856 -5.826 -11.687 1.00 90.94 77 ASP A C 1
ATOM 603 O O . ASP A 1 77 ? 6.885 -5.917 -12.440 1.00 90.94 77 ASP A O 1
ATOM 607 N N . GLY A 1 78 ? 9.012 -5.286 -12.078 1.00 89.25 78 GLY A N 1
ATOM 608 C CA . GLY A 1 78 ? 9.283 -4.817 -13.442 1.00 89.25 78 GLY A CA 1
ATOM 609 C C . GLY A 1 78 ? 9.694 -3.349 -13.533 1.00 89.25 78 GLY A C 1
ATOM 610 O O . GLY A 1 78 ? 10.099 -2.901 -14.605 1.00 89.25 78 GLY A O 1
ATOM 611 N N . HIS A 1 79 ? 9.644 -2.615 -12.421 1.00 93.19 79 HIS A N 1
ATOM 612 C CA . HIS A 1 79 ? 10.126 -1.240 -12.363 1.00 93.19 79 HIS A CA 1
ATOM 613 C C . HIS A 1 79 ? 11.657 -1.199 -12.284 1.00 93.19 79 HIS A C 1
ATOM 615 O O . HIS A 1 79 ? 12.285 -2.016 -11.614 1.00 93.19 79 HIS A O 1
ATOM 621 N N . ARG A 1 80 ? 12.279 -0.218 -12.945 1.00 93.19 80 ARG A N 1
ATOM 622 C CA . ARG A 1 80 ? 13.747 -0.009 -12.908 1.00 93.19 80 ARG A CA 1
ATOM 623 C C . ARG A 1 80 ? 14.182 0.976 -11.823 1.00 93.19 80 ARG A C 1
ATOM 625 O O . ARG A 1 80 ? 15.365 1.287 -11.672 1.00 93.19 80 ARG A O 1
ATOM 632 N N . GLY A 1 81 ? 13.219 1.518 -11.092 1.00 93.19 81 GLY A N 1
ATOM 633 C CA . GLY A 1 81 ? 13.430 2.453 -10.004 1.00 93.19 81 GLY A CA 1
ATOM 634 C C . GLY A 1 81 ? 12.142 2.716 -9.244 1.00 93.19 81 GLY A C 1
ATOM 635 O O . GLY A 1 81 ? 11.139 2.035 -9.444 1.00 93.19 81 GLY A O 1
ATOM 636 N N . ASN A 1 82 ? 12.209 3.696 -8.345 1.00 95.56 82 ASN A N 1
ATOM 637 C CA . ASN A 1 82 ? 11.209 3.889 -7.304 1.00 95.56 82 ASN A CA 1
ATOM 638 C C . ASN A 1 82 ? 9.800 4.032 -7.881 1.00 95.56 82 ASN A C 1
ATOM 640 O O . ASN A 1 82 ? 9.562 4.856 -8.772 1.00 95.56 82 ASN A O 1
ATOM 644 N N .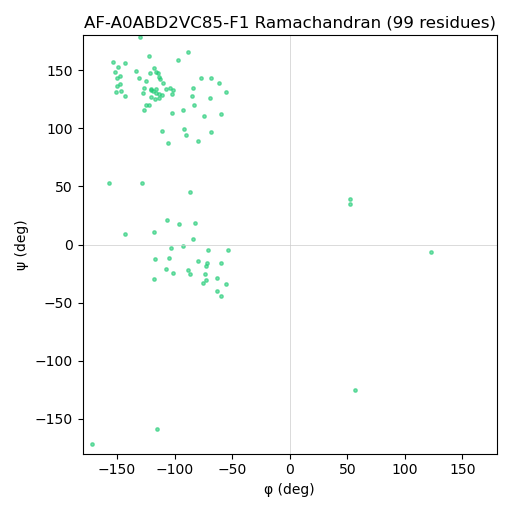 VAL A 1 83 ? 8.862 3.277 -7.311 1.00 96.75 83 VAL A N 1
ATOM 645 C CA . VAL A 1 83 ? 7.440 3.353 -7.645 1.00 96.75 83 VAL A CA 1
ATOM 646 C C . VAL A 1 83 ? 6.834 4.552 -6.920 1.00 96.75 83 VAL A C 1
ATOM 648 O O . VAL A 1 83 ? 6.362 4.454 -5.787 1.00 96.75 83 VAL A O 1
ATOM 651 N N . ASN A 1 84 ? 6.885 5.711 -7.571 1.00 95.44 84 ASN A N 1
ATOM 652 C CA . ASN A 1 84 ? 6.444 6.991 -7.006 1.00 95.44 84 ASN A CA 1
ATOM 653 C C . ASN A 1 84 ? 4.954 7.268 -7.246 1.00 95.44 84 ASN A C 1
ATOM 655 O O . ASN A 1 84 ? 4.356 8.081 -6.546 1.00 95.44 84 ASN A O 1
ATOM 659 N N . LEU A 1 85 ? 4.359 6.621 -8.249 1.00 95.12 85 LEU A N 1
ATOM 660 C CA . LEU A 1 85 ? 2.950 6.758 -8.595 1.00 95.12 85 LEU A CA 1
ATOM 661 C C . LEU A 1 85 ? 2.258 5.419 -8.395 1.00 95.12 85 LEU A C 1
ATOM 663 O O . LEU A 1 85 ? 2.715 4.388 -8.890 1.00 95.12 85 LEU A O 1
ATOM 667 N N . LEU A 1 86 ? 1.134 5.455 -7.691 1.00 95.31 86 LEU A N 1
ATOM 668 C CA . LEU A 1 86 ? 0.346 4.274 -7.404 1.00 95.31 86 LEU A CA 1
ATOM 669 C C . LEU A 1 86 ? -1.132 4.634 -7.447 1.00 95.31 86 LEU A C 1
ATOM 671 O O . LEU A 1 86 ? -1.561 5.588 -6.800 1.00 95.31 86 LEU A O 1
ATOM 675 N N . HIS A 1 87 ? -1.888 3.867 -8.227 1.00 95.56 87 HIS A N 1
ATOM 676 C CA . HIS A 1 87 ? -3.336 3.916 -8.259 1.00 95.56 87 HIS A CA 1
ATOM 677 C C . HIS A 1 87 ? -3.926 2.519 -8.056 1.00 95.56 87 HIS A C 1
ATOM 679 O O . HIS A 1 87 ? -3.554 1.580 -8.755 1.00 95.56 87 HIS A O 1
ATOM 685 N N . MET A 1 88 ? -4.880 2.384 -7.145 1.00 94.62 88 MET A N 1
ATOM 686 C CA . MET A 1 88 ? -5.650 1.170 -6.915 1.00 94.62 88 MET A CA 1
ATOM 687 C C . MET A 1 88 ? -7.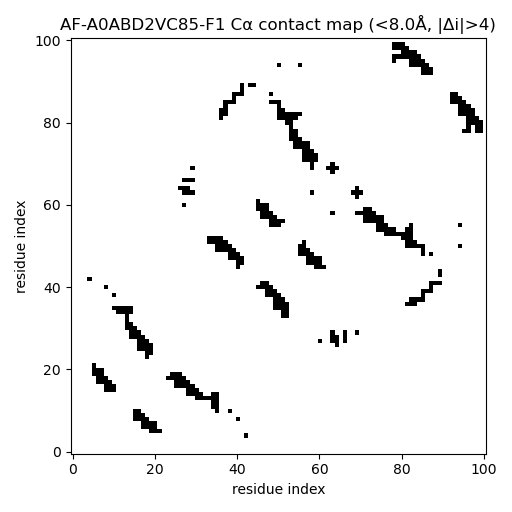143 1.467 -6.966 1.00 94.62 88 MET A C 1
ATOM 689 O O . MET A 1 88 ? -7.629 2.397 -6.321 1.00 94.62 88 MET A O 1
ATOM 693 N N . ASP A 1 89 ? -7.861 0.607 -7.679 1.00 93.12 89 ASP A N 1
ATOM 694 C CA . ASP A 1 89 ? -9.315 0.521 -7.669 1.00 93.12 89 ASP A CA 1
ATOM 695 C C . ASP A 1 89 ? -9.754 -0.949 -7.442 1.00 93.12 89 ASP A C 1
ATOM 697 O O . ASP A 1 89 ? -8.908 -1.838 -7.291 1.00 93.12 89 ASP A O 1
ATOM 701 N N . PRO A 1 90 ? -11.064 -1.257 -7.376 1.00 90.06 90 PRO A N 1
ATOM 702 C CA . PRO A 1 90 ? -11.535 -2.627 -7.165 1.00 90.06 90 PRO A CA 1
ATOM 703 C C . PRO A 1 90 ? -11.110 -3.664 -8.218 1.00 90.06 90 PRO A C 1
ATOM 705 O O . PRO A 1 90 ? -11.231 -4.859 -7.941 1.00 90.06 90 PRO A O 1
ATOM 708 N N . TYR A 1 91 ? -10.644 -3.260 -9.397 1.00 90.56 91 TYR A N 1
ATOM 709 C CA . TYR A 1 91 ? -10.369 -4.132 -10.541 1.00 90.56 91 TYR A CA 1
ATOM 710 C C . TYR A 1 9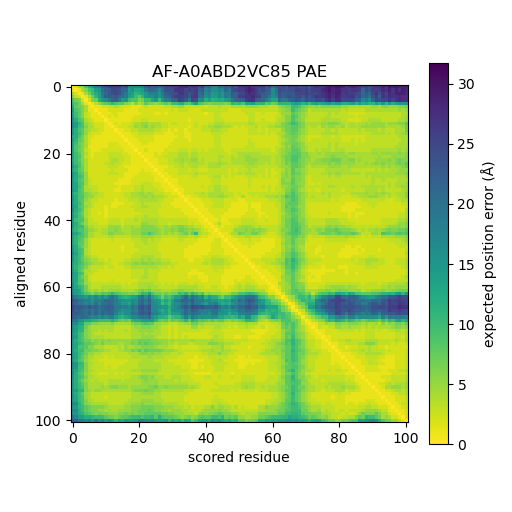1 ? -8.903 -4.142 -10.966 1.00 90.56 91 TYR A C 1
ATOM 712 O O . TYR A 1 91 ? -8.440 -5.153 -11.492 1.00 90.56 91 TYR A O 1
ATOM 720 N N . LYS A 1 92 ? -8.173 -3.044 -10.761 1.00 92.88 92 LYS A N 1
ATOM 721 C CA . LYS A 1 92 ? -6.793 -2.896 -11.225 1.00 92.88 92 LYS A CA 1
ATOM 722 C C . LYS A 1 92 ? -5.922 -2.121 -10.247 1.00 92.88 92 LYS A C 1
ATOM 724 O O . LYS A 1 92 ? -6.377 -1.287 -9.465 1.00 92.88 92 LYS A O 1
ATOM 729 N N . ILE A 1 93 ? -4.630 -2.391 -10.375 1.00 94.75 93 ILE A N 1
ATOM 730 C CA . ILE A 1 93 ? -3.549 -1.631 -9.764 1.00 94.75 93 ILE A CA 1
ATOM 731 C C . ILE A 1 93 ? -2.700 -1.097 -10.913 1.00 94.75 93 ILE A C 1
ATOM 733 O O . ILE A 1 93 ? -2.375 -1.835 -11.842 1.00 94.75 93 ILE A O 1
ATOM 737 N N . VAL A 1 94 ? -2.378 0.189 -10.867 1.00 95.25 94 VAL A N 1
ATOM 738 C CA . VAL A 1 94 ? -1.495 0.860 -11.817 1.00 95.25 94 VAL A CA 1
ATOM 739 C C . VAL A 1 94 ? -0.352 1.465 -11.019 1.00 95.25 94 VAL A C 1
ATOM 741 O O . VAL A 1 94 ? -0.580 2.291 -10.137 1.00 95.25 94 VAL A O 1
ATOM 744 N N . SER A 1 9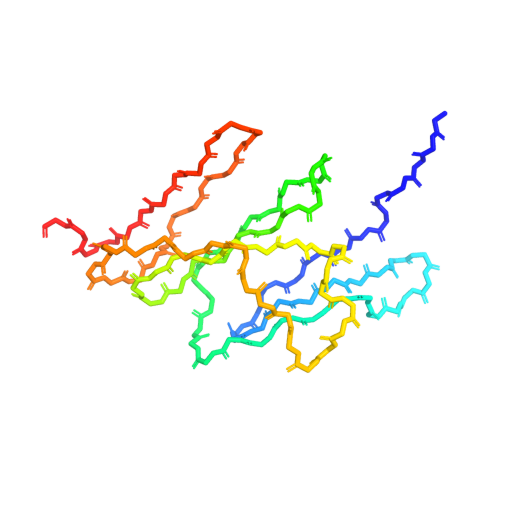5 ? 0.871 1.052 -11.322 1.00 95.25 95 SER A N 1
ATOM 745 C CA . SER A 1 95 ? 2.097 1.563 -10.717 1.00 95.25 95 SER A CA 1
ATOM 746 C C . SER A 1 95 ? 2.955 2.251 -11.773 1.00 95.25 95 SER A C 1
ATOM 748 O O . SER A 1 95 ? 2.932 1.887 -12.949 1.00 95.25 95 SER A O 1
ATOM 750 N N . GLY A 1 96 ? 3.708 3.267 -11.360 1.00 94.88 96 GLY A N 1
ATOM 751 C CA . GLY A 1 96 ? 4.612 3.997 -12.241 1.00 94.88 96 GLY A CA 1
ATOM 752 C C . GLY A 1 96 ? 5.816 4.552 -11.493 1.00 94.88 96 GLY A C 1
ATOM 753 O O . GLY A 1 96 ? 5.688 5.122 -10.405 1.00 94.88 96 GLY A O 1
ATOM 754 N N . GLY A 1 97 ? 6.988 4.400 -12.095 1.00 94.38 97 GLY A N 1
ATOM 755 C CA . GLY A 1 97 ? 8.255 4.928 -11.625 1.00 94.38 97 GLY A CA 1
ATOM 756 C C . GLY A 1 97 ? 8.863 5.910 -12.619 1.00 94.38 97 GLY A C 1
ATOM 757 O O . GLY A 1 97 ? 8.670 5.840 -13.830 1.00 94.38 97 GLY A O 1
ATOM 758 N N . LEU A 1 98 ? 9.651 6.849 -12.096 1.00 90.44 98 LEU A N 1
ATOM 759 C CA . LEU A 1 98 ? 10.330 7.859 -12.917 1.00 90.44 98 LEU A CA 1
ATOM 760 C C . LEU A 1 98 ? 11.480 7.287 -13.757 1.00 90.44 98 LEU A C 1
ATOM 762 O O . LEU A 1 98 ? 12.095 8.044 -14.488 1.00 90.44 98 LEU A O 1
ATOM 766 N N . LYS A 1 99 ? 11.832 6.006 -13.613 1.00 91.12 99 LYS A N 1
ATOM 767 C CA . LYS A 1 99 ? 12.973 5.376 -14.302 1.00 91.12 99 LYS A CA 1
ATOM 768 C C . LYS A 1 99 ? 12.559 4.230 -15.227 1.00 91.12 99 LYS A C 1
ATOM 770 O O . LYS A 1 99 ? 13.423 3.492 -15.684 1.00 91.12 99 LYS A O 1
ATOM 775 N N . ASP A 1 100 ? 11.265 4.067 -15.487 1.00 83.81 100 ASP A N 1
ATOM 776 C CA . ASP A 1 100 ? 1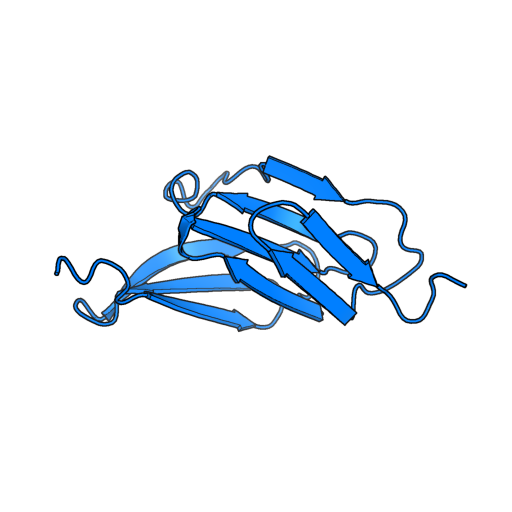0.738 2.918 -16.239 1.00 83.81 100 ASP A CA 1
ATOM 777 C C . ASP A 1 100 ? 10.795 3.080 -17.765 1.00 83.81 100 ASP A C 1
ATOM 779 O O . ASP A 1 100 ? 10.296 2.222 -18.492 1.00 83.81 100 ASP A O 1
ATOM 783 N N . PHE A 1 101 ? 11.389 4.172 -18.248 1.00 74.81 101 PHE A N 1
ATOM 784 C CA . PHE A 1 101 ? 11.595 4.446 -19.669 1.00 74.81 101 PHE A CA 1
ATOM 785 C C . PHE A 1 101 ? 12.876 3.811 -20.235 1.00 74.81 101 PHE A C 1
ATOM 787 O O . PHE A 1 101 ? 13.822 3.502 -19.468 1.00 74.81 101 PHE A O 1
#

InterPro domains:
  IPR015943 WD40/YVTN repeat-like-containing domain superfamily [G3DSA:2.130.10.10] (1-99)
  IPR036322 WD40-repeat-containing domain superfamily [SSF50978] (7-97)

Secondary structure (DSSP, 8-state):
------EEEEEETTEEEEEETTTTEEEEEEE-SS---EEEEEGGGTEEEEE-SSEEEEEETTTTTSTT----SEEEE--SS-EEEEEE-SS-EEEEETT--

Mean predicted aligned error: 5.59 Å